Protein AF-A0A9W9Z4U1-F1 (afdb_monomer)

Radius of gyration: 20.69 Å; Cα contacts (8 Å, |Δi|>4): 68; chains: 1; bounding box: 54×33×54 Å

Organism: NCBI:txid174260

Secondary structure (DSSP, 8-state):
-HHHHHHHHHHHHHHHHHHHHHHHHHHHHT--HHHHHHHHHHHHHHHHHHHHHHHHHHHHH---HHHHHHHHHHHHHIIIIIHHHHHHHHHHHT-SS--HHHHHHHHHHHHHHHHHHHHHHHHHHHHHHHHHHHGGG-

Sequence (138 aa):
MISVIVLSTGAVVVFCGRSCLEGLHLAVFRMPPSLAELNEARRRMIQTVVWFTLALIISVYVRDIQYAIALIGGLAALFIFFYPGICLVQEMLQYSVLTTTRKLLIVLGLWYVVVGVFIFADSEVLAIMQDITGKGLY

pLDDT: mean 84.15, std 11.61, range [41.84, 96.44]

Solvent-accessible surface area (backbone atoms only — not comparable to full-atom values): 7452 Å² total; per-residue (Å²): 112,68,66,61,54,52,54,54,53,50,52,51,52,54,48,53,52,46,55,49,52,51,51,48,51,44,65,72,64,68,62,63,73,84,65,50,67,81,46,42,67,59,50,51,50,51,51,53,50,50,51,51,53,49,52,51,52,48,56,73,72,52,80,54,65,67,60,56,49,40,46,53,49,14,56,45,31,33,64,70,23,24,51,56,12,50,52,45,33,55,61,59,66,73,49,96,71,82,51,73,70,50,53,51,48,35,53,51,12,52,49,30,28,52,52,11,52,49,50,24,49,52,30,48,50,53,52,51,50,51,56,56,56,63,61,70,78,115

Structure (mmCIF, N/CA/C/O backbone):
data_AF-A0A9W9Z4U1-F1
#
_entry.id   AF-A0A9W9Z4U1-F1
#
loop_
_atom_site.group_PDB
_atom_site.id
_atom_site.type_symbol
_atom_site.label_atom_id
_atom_site.label_alt_id
_atom_site.label_comp_id
_atom_site.label_asym_id
_atom_site.label_entity_id
_atom_site.label_seq_id
_atom_site.pdbx_PDB_ins_code
_atom_site.Cartn_x
_atom_site.Cartn_y
_atom_site.Cartn_z
_atom_site.occupancy
_atom_site.B_iso_or_equiv
_atom_site.auth_seq_id
_atom_site.auth_comp_id
_atom_site.auth_asym_id
_atom_site.auth_atom_id
_atom_site.pdbx_PDB_model_num
ATOM 1 N N . MET A 1 1 ? -18.165 18.496 14.741 1.00 85.25 1 MET A N 1
ATOM 2 C CA . MET A 1 1 ? -17.119 18.861 13.756 1.00 85.25 1 MET A CA 1
ATOM 3 C C . MET A 1 1 ? -16.395 17.629 13.218 1.00 85.25 1 MET A C 1
ATOM 5 O O . MET A 1 1 ? -16.460 17.395 12.022 1.00 85.25 1 MET A O 1
ATOM 9 N N . ILE A 1 2 ? -15.794 16.796 14.078 1.00 92.44 2 ILE A N 1
ATOM 10 C CA . ILE A 1 2 ? -15.042 15.592 13.666 1.00 92.44 2 ILE A CA 1
ATOM 11 C C . ILE A 1 2 ? -15.907 14.608 12.861 1.00 92.44 2 ILE A C 1
ATOM 13 O O . ILE A 1 2 ? -15.478 14.143 11.812 1.00 92.44 2 ILE A O 1
ATOM 17 N N . SER A 1 3 ? -17.156 14.369 13.273 1.00 88.69 3 SER A N 1
ATOM 18 C CA . SER A 1 3 ? -18.063 13.454 12.563 1.00 88.69 3 SER A CA 1
ATOM 19 C C . SER A 1 3 ? -18.316 13.859 11.107 1.00 88.69 3 SER A C 1
ATOM 21 O O . SER A 1 3 ? -18.412 12.996 10.247 1.00 88.69 3 SER A O 1
ATOM 23 N N . VAL A 1 4 ? -18.372 15.162 10.805 1.00 92.88 4 VAL A N 1
ATOM 24 C CA . VAL A 1 4 ? -18.582 15.650 9.430 1.00 92.88 4 VAL A CA 1
ATOM 25 C C . VAL A 1 4 ? -17.358 15.362 8.562 1.00 92.88 4 VAL A C 1
ATOM 27 O O . VAL A 1 4 ? -17.509 14.936 7.423 1.00 92.88 4 VAL A O 1
ATOM 30 N N . ILE A 1 5 ? -16.157 15.538 9.120 1.00 93.12 5 ILE A N 1
ATOM 31 C CA . ILE A 1 5 ? -14.895 15.234 8.437 1.00 93.12 5 ILE A CA 1
ATOM 32 C C . ILE A 1 5 ? -14.780 13.731 8.180 1.00 93.12 5 ILE A C 1
ATOM 34 O O . ILE A 1 5 ? -14.433 13.327 7.080 1.00 93.12 5 ILE A O 1
ATOM 38 N N . VAL A 1 6 ? -15.101 12.896 9.170 1.00 90.69 6 VAL A N 1
ATOM 39 C CA . VAL A 1 6 ? -15.045 11.432 9.030 1.00 90.69 6 VAL A CA 1
ATOM 40 C C . VAL A 1 6 ? -16.039 10.933 7.979 1.00 90.69 6 VAL A C 1
ATOM 42 O O . VAL A 1 6 ? -15.703 10.068 7.175 1.00 90.69 6 VAL A O 1
ATOM 45 N N . LEU A 1 7 ? -17.252 11.492 7.946 1.00 90.06 7 LEU A N 1
ATOM 46 C CA . LEU A 1 7 ? -18.248 11.129 6.938 1.00 90.06 7 LEU A CA 1
ATOM 47 C C . LEU A 1 7 ? -17.812 11.545 5.529 1.00 90.06 7 LEU A C 1
ATOM 49 O O . LEU A 1 7 ? -17.959 10.762 4.590 1.00 90.06 7 LEU A O 1
ATOM 53 N N . SER A 1 8 ? -17.256 12.749 5.369 1.00 92.75 8 SER A N 1
ATOM 54 C CA . SER A 1 8 ? -16.820 13.232 4.058 1.00 92.75 8 SER A CA 1
ATOM 55 C C . SER A 1 8 ? -15.600 12.470 3.539 1.00 92.75 8 SER A C 1
ATOM 57 O O . SER A 1 8 ? -15.606 12.024 2.392 1.00 92.75 8 SER A O 1
ATOM 59 N N . THR A 1 9 ? -14.582 12.238 4.372 1.00 92.75 9 THR A N 1
ATOM 60 C CA . THR A 1 9 ? -13.399 11.457 3.979 1.00 92.75 9 THR A CA 1
ATOM 61 C C . THR A 1 9 ? -13.744 9.991 3.740 1.00 92.75 9 THR A C 1
ATOM 63 O O . THR A 1 9 ? -13.285 9.415 2.754 1.00 92.75 9 THR A O 1
ATOM 66 N N . GLY A 1 10 ? -14.617 9.400 4.562 1.00 87.56 10 GLY A N 1
ATOM 67 C CA . GLY A 1 10 ? -15.113 8.038 4.368 1.00 87.56 10 GLY A CA 1
ATOM 68 C C . GLY A 1 10 ? -15.820 7.857 3.022 1.00 87.56 10 GLY A C 1
ATOM 69 O O . GLY A 1 10 ? -15.572 6.873 2.326 1.00 87.56 10 GLY A O 1
ATOM 70 N N . ALA A 1 11 ? -16.630 8.833 2.598 1.00 88.44 11 ALA A N 1
ATOM 71 C CA . ALA A 1 11 ? -17.288 8.801 1.292 1.00 88.44 11 ALA A CA 1
ATOM 72 C C . ALA A 1 11 ? -16.283 8.821 0.126 1.00 88.44 11 ALA A C 1
ATOM 74 O O . ALA A 1 11 ? -16.443 8.067 -0.837 1.00 88.44 11 ALA A O 1
ATOM 75 N N . VAL A 1 12 ? -15.229 9.637 0.227 1.00 90.50 12 VAL A N 1
ATOM 76 C CA . VAL A 1 12 ? -14.152 9.695 -0.775 1.00 90.50 12 VAL A CA 1
ATOM 77 C C . VAL A 1 12 ? -13.397 8.367 -0.843 1.00 90.50 12 VAL A C 1
ATOM 79 O O . VAL A 1 12 ? -13.185 7.845 -1.934 1.00 90.50 12 VAL A O 1
ATOM 82 N N . VAL A 1 13 ? -13.046 7.769 0.298 1.00 89.12 13 VAL A N 1
ATOM 83 C CA . VAL A 1 13 ? -12.334 6.479 0.341 1.00 89.12 13 VAL A CA 1
ATOM 84 C C . VAL A 1 13 ? -13.173 5.358 -0.275 1.00 89.12 13 VAL A C 1
ATOM 86 O O . VAL A 1 13 ? -12.669 4.592 -1.095 1.00 89.12 13 VAL A O 1
ATOM 89 N N . VAL A 1 14 ? -14.466 5.291 0.054 1.00 87.19 14 VAL A N 1
ATOM 90 C CA . VAL A 1 14 ? -15.398 4.312 -0.534 1.00 87.19 14 VAL A CA 1
ATOM 91 C C . VAL A 1 14 ? -15.534 4.531 -2.041 1.00 87.19 14 VAL A C 1
ATOM 93 O O . VAL A 1 14 ? -15.632 3.572 -2.804 1.00 87.19 14 VAL A O 1
ATOM 96 N N . PHE A 1 15 ? -15.533 5.781 -2.505 1.00 87.38 15 PHE A N 1
ATOM 97 C CA . PHE A 1 15 ? -15.526 6.084 -3.933 1.00 87.38 15 PHE A CA 1
ATOM 98 C C . PHE A 1 15 ? -14.242 5.595 -4.615 1.00 87.38 15 PHE A C 1
ATOM 100 O O . PHE A 1 15 ? -14.333 4.855 -5.590 1.00 87.38 15 PHE A O 1
ATOM 107 N N . CYS A 1 16 ? -13.065 5.903 -4.068 1.00 89.94 16 CYS A N 1
ATOM 108 C CA . CYS A 1 16 ? -11.787 5.428 -4.606 1.00 89.94 16 CYS A CA 1
ATOM 109 C C . CYS A 1 16 ? -11.698 3.894 -4.632 1.00 89.94 16 CYS A C 1
ATOM 111 O O . CYS A 1 16 ? -11.269 3.314 -5.629 1.00 89.94 16 CYS A O 1
ATOM 113 N N . GLY A 1 17 ? -12.150 3.224 -3.566 1.00 86.19 17 GLY A N 1
ATOM 114 C CA . GLY A 1 17 ? -12.195 1.763 -3.496 1.00 86.19 17 GLY A CA 1
ATOM 115 C C . GLY A 1 17 ? -13.133 1.142 -4.536 1.00 86.19 17 GLY A C 1
ATOM 116 O O . GLY A 1 17 ? -12.810 0.104 -5.113 1.00 86.19 17 GLY A O 1
ATOM 117 N N . ARG A 1 18 ? -14.266 1.795 -4.828 1.00 84.94 18 ARG A N 1
ATOM 118 C CA . ARG A 1 18 ? -15.177 1.430 -5.931 1.00 84.94 18 ARG A CA 1
ATOM 119 C C . ARG A 1 18 ? -14.508 1.519 -7.283 1.00 84.94 18 ARG A C 1
ATOM 121 O O . ARG A 1 18 ? -14.428 0.502 -7.965 1.00 84.94 18 ARG A O 1
ATOM 128 N N . SER A 1 19 ? -13.941 2.670 -7.611 1.00 85.56 19 SER A N 1
ATOM 129 C CA . SER A 1 19 ? -13.263 2.865 -8.892 1.00 85.56 19 SER A CA 1
ATOM 130 C C . SER A 1 19 ? -12.111 1.873 -9.095 1.00 85.56 19 SER A C 1
ATOM 132 O O . SER A 1 19 ? -11.931 1.352 -10.193 1.00 85.56 19 SER A O 1
ATOM 134 N N . CYS A 1 20 ? -11.359 1.557 -8.034 1.00 85.38 20 CYS A N 1
ATOM 135 C CA . CYS A 1 20 ? -10.272 0.578 -8.090 1.00 85.38 20 CYS A CA 1
ATOM 136 C C . CYS A 1 20 ? -10.780 -0.854 -8.327 1.00 85.38 20 CYS A C 1
ATOM 138 O O . CYS A 1 20 ? -10.274 -1.544 -9.209 1.00 85.38 20 CYS A O 1
ATOM 140 N N . LEU A 1 21 ? -11.801 -1.302 -7.584 1.00 83.69 21 LEU A N 1
ATOM 141 C CA . LEU A 1 21 ? -12.367 -2.647 -7.745 1.00 83.69 21 LEU A CA 1
ATOM 142 C C . LEU A 1 21 ? -13.044 -2.836 -9.102 1.00 83.69 21 LEU A C 1
ATOM 144 O O . LEU A 1 21 ? -12.936 -3.906 -9.699 1.00 83.69 21 LEU A O 1
ATOM 148 N N . GLU A 1 22 ? -13.701 -1.801 -9.610 1.00 81.81 22 GLU A N 1
ATOM 149 C CA . GLU A 1 22 ? -14.298 -1.812 -10.940 1.00 81.81 22 GLU A CA 1
ATOM 150 C C . GLU A 1 22 ? -13.227 -1.864 -12.035 1.00 81.81 22 GLU A C 1
ATOM 152 O O . GLU A 1 22 ? -13.293 -2.727 -12.913 1.00 81.81 22 GLU A O 1
ATOM 157 N N . GLY A 1 23 ? -12.179 -1.040 -11.925 1.00 81.88 23 GLY A N 1
ATOM 158 C CA . GLY A 1 23 ? -11.019 -1.092 -12.816 1.00 81.88 23 GLY A CA 1
ATOM 159 C C . GLY A 1 23 ? -10.330 -2.459 -12.805 1.00 81.88 23 GLY A C 1
ATOM 160 O O . GLY A 1 23 ? -10.038 -3.013 -13.866 1.00 81.88 23 GLY A O 1
ATOM 161 N N . LEU A 1 24 ? -10.144 -3.054 -11.623 1.00 82.38 24 LEU A N 1
ATOM 162 C CA . LEU A 1 24 ? -9.568 -4.389 -11.479 1.00 82.38 24 LEU A CA 1
ATOM 163 C C . LEU A 1 24 ? -10.480 -5.466 -12.075 1.00 82.38 24 LEU A C 1
ATOM 165 O O . LEU A 1 24 ? -10.004 -6.337 -12.795 1.00 82.38 24 LEU A O 1
ATOM 169 N N . HIS A 1 25 ? -11.790 -5.407 -11.829 1.00 79.38 25 HIS A N 1
ATOM 170 C CA . HIS A 1 25 ? -12.741 -6.361 -12.395 1.00 79.38 25 HIS A CA 1
ATOM 171 C C . HIS A 1 25 ? -12.753 -6.288 -13.929 1.00 79.38 25 HIS A C 1
ATOM 173 O O . HIS A 1 25 ? -12.791 -7.322 -14.596 1.00 79.38 25 HIS A O 1
ATOM 179 N N . LEU A 1 26 ? -12.725 -5.091 -14.513 1.00 78.19 26 LEU A N 1
ATOM 180 C CA . LEU A 1 26 ? -12.652 -4.918 -15.965 1.00 78.19 26 LEU A CA 1
ATOM 181 C C . LEU A 1 26 ? -11.327 -5.452 -16.528 1.00 78.19 26 LEU A C 1
ATOM 183 O O . LEU A 1 26 ? -11.341 -6.181 -17.521 1.00 78.19 26 LEU A O 1
ATOM 187 N N . ALA A 1 27 ? -10.205 -5.164 -15.862 1.00 81.19 27 ALA A N 1
ATOM 188 C CA . ALA A 1 27 ? -8.885 -5.655 -16.253 1.00 81.19 27 ALA A CA 1
ATOM 189 C C . ALA A 1 27 ? -8.780 -7.190 -16.184 1.00 81.19 27 ALA A C 1
ATOM 191 O O . ALA A 1 27 ? -8.241 -7.810 -17.101 1.00 81.19 27 ALA A O 1
ATOM 192 N N . VAL A 1 28 ? -9.326 -7.807 -15.130 1.00 79.56 28 VAL A N 1
ATOM 193 C CA . VAL A 1 28 ? -9.289 -9.262 -14.908 1.00 79.56 28 VAL A CA 1
ATOM 194 C C . VAL A 1 28 ? -10.210 -10.004 -15.873 1.00 79.56 28 VAL A C 1
ATOM 196 O O . VAL A 1 28 ? -9.794 -10.986 -16.482 1.00 79.56 28 VAL A O 1
ATOM 199 N N . PHE A 1 29 ? -11.453 -9.546 -16.046 1.00 76.50 29 PHE A N 1
ATOM 200 C CA . PHE A 1 29 ? -12.439 -10.265 -16.859 1.00 76.50 29 PHE A CA 1
ATOM 201 C C . PHE A 1 29 ? -12.379 -9.933 -18.354 1.00 76.50 29 PHE A C 1
ATOM 203 O O . PHE A 1 29 ? -13.103 -10.564 -19.123 1.00 76.50 29 PHE A O 1
ATOM 210 N N . ARG A 1 30 ? -11.551 -8.959 -18.775 1.00 70.19 30 ARG A N 1
ATOM 211 C CA . ARG A 1 30 ? -11.444 -8.477 -20.170 1.00 70.19 30 ARG A CA 1
ATOM 212 C C . ARG A 1 30 ? -12.815 -8.319 -20.846 1.00 70.19 30 ARG A C 1
ATOM 214 O O . ARG A 1 30 ? -12.995 -8.672 -22.010 1.00 70.19 30 ARG A O 1
ATOM 221 N N . MET A 1 31 ? -13.809 -7.860 -20.084 1.00 60.00 31 MET A N 1
ATOM 222 C CA . MET A 1 31 ? -15.200 -7.853 -20.530 1.00 60.00 31 MET A CA 1
ATOM 223 C C . MET A 1 31 ? -15.451 -6.715 -21.530 1.00 60.00 31 MET A C 1
ATOM 225 O O . MET A 1 31 ? -14.990 -5.597 -21.297 1.00 60.00 31 MET A O 1
ATOM 229 N N . PRO A 1 32 ? -16.210 -6.962 -22.614 1.00 58.16 32 PRO A N 1
ATOM 230 C CA . PRO A 1 32 ? -16.646 -5.911 -23.521 1.00 58.16 32 PRO A CA 1
ATOM 231 C C . PRO A 1 32 ? -17.637 -4.955 -22.826 1.00 58.16 32 PRO A C 1
ATOM 233 O O . PRO A 1 32 ? -18.445 -5.393 -21.999 1.00 58.16 32 PRO A O 1
ATOM 236 N N . PRO A 1 33 ? -17.620 -3.657 -23.182 1.00 59.94 33 PRO A N 1
ATOM 237 C CA . PRO A 1 33 ? -18.346 -2.598 -22.471 1.00 59.94 33 PRO A CA 1
ATOM 238 C C . PRO A 1 33 ? -19.878 -2.750 -22.484 1.00 59.94 33 PRO A C 1
ATOM 240 O O . PRO A 1 33 ? -20.551 -2.209 -21.616 1.00 59.94 33 PRO A O 1
ATOM 243 N N . SER A 1 34 ? -20.450 -3.535 -23.403 1.00 56.94 34 SER A N 1
ATOM 244 C CA . SER A 1 34 ? -21.906 -3.700 -23.536 1.00 56.94 34 SER A CA 1
ATOM 245 C C . SER A 1 34 ? -22.573 -4.537 -22.435 1.00 56.94 34 SER A C 1
ATOM 247 O O . SER A 1 34 ? -23.767 -4.370 -22.199 1.00 56.94 34 SER A O 1
ATOM 249 N N . LEU A 1 35 ? -21.839 -5.424 -21.746 1.00 55.12 35 LEU A N 1
ATOM 250 C CA . LEU A 1 35 ? -22.374 -6.223 -20.627 1.00 55.12 35 LEU A CA 1
ATOM 251 C C . LEU A 1 35 ? -22.113 -5.579 -19.253 1.00 55.12 35 LEU A C 1
ATOM 253 O O . LEU A 1 35 ? -22.740 -5.965 -18.264 1.00 55.12 35 LEU A O 1
ATOM 257 N N . ALA A 1 36 ? -21.177 -4.628 -19.181 1.00 55.41 36 ALA A N 1
ATOM 258 C CA . ALA A 1 36 ? -20.773 -3.968 -17.941 1.00 55.41 36 ALA A CA 1
ATOM 259 C C . ALA A 1 36 ? -21.867 -3.022 -17.414 1.00 55.41 36 ALA A C 1
ATOM 261 O O . ALA A 1 36 ? -22.179 -3.052 -16.223 1.00 55.41 36 ALA A O 1
ATOM 262 N N . GLU A 1 37 ? -22.520 -2.289 -18.317 1.00 56.66 37 GLU A N 1
ATOM 263 C CA . GLU A 1 37 ? -23.561 -1.295 -18.013 1.00 56.66 37 GLU A CA 1
ATOM 264 C C . GLU A 1 37 ? -24.797 -1.906 -17.319 1.00 56.66 37 GLU A C 1
ATOM 266 O O . GLU A 1 37 ? -25.367 -1.328 -16.397 1.00 56.66 37 GLU A O 1
ATOM 271 N N . LEU A 1 38 ? -25.196 -3.127 -17.696 1.00 56.31 38 LEU A N 1
ATOM 272 C CA . LEU A 1 38 ? -26.415 -3.776 -17.181 1.00 56.31 38 LEU A CA 1
ATOM 273 C C . LEU A 1 38 ? -26.294 -4.248 -15.722 1.00 56.31 38 LEU A C 1
ATOM 275 O O . LEU A 1 38 ? -27.293 -4.358 -15.013 1.00 56.31 38 LEU A O 1
ATOM 279 N N . ASN A 1 39 ? -25.073 -4.522 -15.259 1.00 60.78 39 ASN A N 1
ATOM 280 C CA . ASN A 1 39 ? -24.801 -5.020 -13.909 1.00 60.78 39 ASN A CA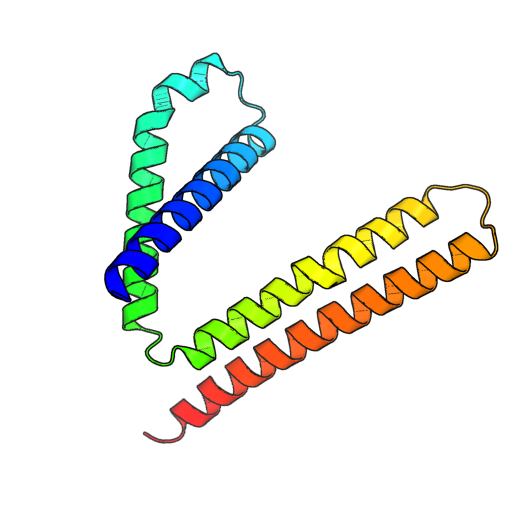 1
ATOM 281 C C . ASN A 1 39 ? -24.171 -3.963 -12.991 1.00 60.78 39 ASN A C 1
ATOM 283 O O . ASN A 1 39 ? -23.863 -4.268 -11.835 1.00 60.78 39 ASN A O 1
ATOM 287 N N . GLU A 1 40 ? -23.996 -2.735 -13.471 1.00 66.44 40 GLU A N 1
ATOM 288 C CA . GLU A 1 40 ? -23.268 -1.677 -12.774 1.00 66.44 40 GLU A CA 1
ATOM 289 C C . GLU A 1 40 ? -23.959 -1.283 -11.456 1.00 66.44 40 GLU A C 1
ATOM 291 O O . GLU A 1 40 ? -23.348 -1.298 -10.387 1.00 66.44 40 GLU A O 1
ATOM 296 N N . ALA A 1 41 ? -25.277 -1.053 -11.484 1.00 67.19 41 ALA A N 1
ATOM 297 C CA . ALA A 1 41 ? -26.055 -0.704 -10.291 1.00 67.19 41 ALA A CA 1
ATOM 298 C C . ALA A 1 41 ? -26.053 -1.823 -9.232 1.00 67.19 41 ALA A C 1
ATOM 300 O O . ALA A 1 41 ? -25.913 -1.560 -8.034 1.00 67.19 41 ALA A O 1
ATOM 301 N N . ARG A 1 42 ? -26.148 -3.087 -9.667 1.00 70.50 42 ARG A N 1
ATOM 302 C CA . ARG A 1 42 ? -26.114 -4.253 -8.773 1.00 70.50 42 ARG A CA 1
ATOM 303 C C . ARG A 1 42 ? -24.732 -4.431 -8.144 1.00 70.50 42 ARG A C 1
ATOM 305 O O . ARG A 1 42 ? -24.643 -4.707 -6.951 1.00 70.50 42 ARG A O 1
ATOM 312 N N . ARG A 1 43 ? -23.658 -4.225 -8.911 1.00 68.81 43 ARG A N 1
ATOM 313 C CA . ARG A 1 43 ? -22.273 -4.261 -8.412 1.00 68.81 43 ARG A CA 1
ATOM 314 C C . ARG A 1 43 ? -22.005 -3.144 -7.415 1.00 68.81 43 ARG A C 1
ATOM 316 O O . ARG A 1 43 ? -21.457 -3.416 -6.352 1.00 68.81 43 ARG A O 1
ATOM 323 N N . ARG A 1 44 ? -22.476 -1.928 -7.700 1.00 74.62 44 ARG A N 1
ATOM 324 C CA . ARG A 1 44 ? -22.392 -0.784 -6.782 1.00 74.62 44 ARG A CA 1
ATOM 325 C C . ARG A 1 44 ? -23.104 -1.071 -5.460 1.00 74.62 44 ARG A C 1
ATOM 327 O O . ARG A 1 44 ? -22.533 -0.815 -4.403 1.00 74.62 44 ARG A O 1
ATOM 334 N N . MET A 1 45 ? -24.305 -1.652 -5.508 1.00 78.00 45 MET A N 1
ATOM 335 C CA . MET A 1 45 ? -25.054 -2.019 -4.303 1.00 78.00 45 MET A CA 1
ATOM 336 C C . MET A 1 45 ? -24.342 -3.114 -3.501 1.00 78.00 45 MET A C 1
ATOM 338 O O . MET A 1 45 ? -24.143 -2.943 -2.301 1.00 78.00 45 MET A O 1
ATOM 342 N N . ILE A 1 46 ? -23.894 -4.193 -4.152 1.00 81.81 46 ILE A N 1
ATOM 343 C CA . ILE A 1 46 ? -23.135 -5.266 -3.490 1.00 81.81 46 ILE A CA 1
ATOM 344 C C . ILE A 1 46 ? -21.875 -4.695 -2.843 1.00 81.81 46 ILE A C 1
ATOM 346 O O . ILE A 1 46 ? -21.601 -4.987 -1.685 1.00 81.81 46 ILE A O 1
ATOM 350 N N . GLN A 1 47 ? -21.133 -3.845 -3.549 1.00 81.69 47 GLN A N 1
ATOM 351 C CA . GLN A 1 47 ? -19.887 -3.305 -3.034 1.00 81.69 47 GLN A CA 1
ATOM 352 C C . GLN A 1 47 ? -20.099 -2.389 -1.827 1.00 81.69 47 GLN A C 1
ATOM 354 O O . GLN A 1 47 ? -19.358 -2.499 -0.856 1.00 81.69 47 GLN A O 1
ATOM 359 N N . THR A 1 48 ? -21.111 -1.518 -1.843 1.00 84.25 48 THR A N 1
ATOM 360 C CA . THR A 1 48 ? -21.426 -0.676 -0.680 1.00 84.25 48 THR A CA 1
ATOM 361 C C . THR A 1 48 ? -21.920 -1.505 0.505 1.00 84.25 48 THR A C 1
ATOM 363 O O . THR A 1 48 ? -21.495 -1.243 1.628 1.00 84.25 48 THR A O 1
ATOM 366 N N . VAL A 1 49 ? -22.757 -2.523 0.274 1.00 86.06 49 VAL A N 1
ATOM 367 C CA . VAL A 1 49 ? -23.220 -3.430 1.338 1.00 86.06 49 VAL A CA 1
ATOM 368 C C . VAL A 1 49 ? -22.040 -4.183 1.944 1.00 86.06 49 VAL A C 1
ATOM 370 O O . VAL A 1 49 ? -21.858 -4.140 3.154 1.00 86.06 49 VAL A O 1
ATOM 373 N N . VAL A 1 50 ? -21.190 -4.792 1.114 1.00 88.12 50 VAL A N 1
ATOM 374 C CA . VAL A 1 50 ? -19.986 -5.502 1.567 1.00 88.12 50 VAL A CA 1
ATOM 375 C C . VAL A 1 50 ? -19.066 -4.565 2.346 1.00 88.12 50 VAL A C 1
ATOM 377 O O . VAL A 1 50 ? -18.628 -4.922 3.433 1.00 88.12 50 VAL A O 1
ATOM 380 N N . TRP A 1 51 ? -18.816 -3.353 1.845 1.00 87.06 51 TRP A N 1
ATOM 381 C CA . TRP A 1 51 ? -17.971 -2.375 2.531 1.00 87.06 51 TRP A CA 1
ATOM 382 C C . TRP A 1 51 ? -18.524 -2.007 3.909 1.00 87.06 51 TRP A C 1
ATOM 384 O O . TRP A 1 51 ? -17.784 -1.983 4.890 1.00 87.06 51 TRP A O 1
ATOM 394 N N . PHE A 1 52 ? -19.830 -1.746 3.996 1.00 88.38 52 PHE A N 1
ATOM 395 C CA . PHE A 1 52 ? -20.485 -1.391 5.250 1.00 88.38 52 PHE A CA 1
ATOM 396 C C . PHE A 1 52 ? -20.479 -2.558 6.243 1.00 88.38 52 PHE A C 1
ATOM 398 O O . PHE A 1 52 ? -20.132 -2.375 7.408 1.00 88.38 52 PHE A O 1
ATOM 405 N N . THR A 1 53 ? -20.795 -3.770 5.782 1.00 90.69 53 THR A N 1
ATOM 406 C CA . THR A 1 53 ? -20.762 -4.980 6.609 1.00 90.69 53 THR A CA 1
ATOM 407 C C . THR A 1 53 ? -19.351 -5.271 7.117 1.00 90.69 53 THR A C 1
ATOM 409 O O . THR A 1 53 ? -19.185 -5.527 8.305 1.00 90.69 53 THR A O 1
ATOM 412 N N . LEU A 1 54 ? -18.325 -5.176 6.265 1.00 88.81 54 LEU A N 1
ATOM 413 C CA . LEU A 1 54 ? -16.930 -5.365 6.672 1.00 88.81 54 LEU A CA 1
ATOM 414 C C . LEU A 1 54 ? -16.482 -4.307 7.683 1.00 88.81 54 LEU A C 1
ATOM 416 O O . LEU A 1 54 ? -15.862 -4.656 8.683 1.00 88.81 54 LEU A O 1
ATOM 420 N N . ALA A 1 55 ? -16.829 -3.036 7.469 1.00 88.12 55 ALA A N 1
ATOM 421 C CA . ALA A 1 55 ? -16.500 -1.967 8.408 1.00 88.12 55 ALA A CA 1
ATOM 422 C C . ALA A 1 55 ? -17.148 -2.189 9.784 1.00 88.12 55 ALA A C 1
ATOM 424 O O . ALA A 1 55 ? -16.487 -2.016 10.806 1.00 88.12 55 ALA A O 1
ATOM 425 N N . LEU A 1 56 ? -18.413 -2.626 9.820 1.00 88.75 56 LEU A N 1
ATOM 426 C CA . LEU A 1 56 ? -19.094 -2.985 11.066 1.00 88.75 56 LEU A CA 1
ATOM 427 C C . LEU A 1 56 ? -18.426 -4.170 11.762 1.00 88.75 56 LEU A C 1
ATOM 429 O O . LEU A 1 56 ? -18.170 -4.101 12.959 1.00 88.75 56 LEU A O 1
ATOM 433 N N . ILE A 1 57 ? -18.112 -5.233 11.018 1.00 90.44 57 ILE A N 1
ATOM 434 C CA . ILE A 1 57 ? -17.413 -6.409 11.546 1.00 90.44 57 ILE A CA 1
ATOM 435 C C . ILE A 1 57 ? -16.087 -5.980 12.181 1.00 90.44 57 ILE A C 1
ATOM 437 O O . ILE A 1 57 ? -15.861 -6.243 13.361 1.00 90.44 57 ILE A O 1
ATOM 441 N N . ILE A 1 58 ? -15.244 -5.255 11.442 1.00 85.44 58 ILE A N 1
ATOM 442 C CA . ILE A 1 58 ? -13.947 -4.779 11.938 1.00 85.44 58 ILE A CA 1
ATOM 443 C C . ILE A 1 58 ? -14.133 -3.903 13.179 1.00 85.44 58 ILE A C 1
ATOM 445 O O . ILE A 1 58 ? -13.405 -4.081 14.146 1.00 85.44 58 ILE A O 1
ATOM 449 N N . SER A 1 59 ? -15.138 -3.024 13.203 1.00 86.50 59 SER A N 1
ATOM 450 C CA . SER A 1 59 ? -15.421 -2.173 14.365 1.00 86.50 59 SER A CA 1
ATOM 451 C C . SER A 1 59 ? -15.828 -2.952 15.619 1.00 86.50 59 SER A C 1
ATOM 453 O O . SER A 1 59 ? -15.618 -2.459 16.725 1.00 86.50 59 SER A O 1
ATOM 455 N N . VAL A 1 60 ? -16.450 -4.124 15.477 1.00 87.19 60 VAL A N 1
ATOM 456 C CA . VAL A 1 60 ? -16.836 -4.967 16.619 1.00 87.19 60 VAL A CA 1
ATOM 457 C C . VAL A 1 60 ? -15.629 -5.727 17.174 1.00 87.19 60 VAL A C 1
ATOM 459 O O . VAL A 1 60 ? -15.511 -5.878 18.393 1.00 87.19 60 VAL A O 1
ATOM 462 N N . TYR A 1 61 ? -14.733 -6.188 16.297 1.00 81.62 61 TYR A N 1
ATOM 463 C CA . TYR A 1 61 ? -13.560 -6.980 16.677 1.00 81.62 61 TYR A CA 1
ATOM 464 C C . TYR A 1 61 ? -12.364 -6.127 17.116 1.00 81.62 61 TYR A C 1
ATOM 466 O O . TYR A 1 61 ? -11.702 -6.457 18.096 1.00 81.62 61 TYR A O 1
ATOM 474 N N . VAL A 1 62 ? -12.091 -5.025 16.421 1.00 79.25 62 VAL A N 1
ATOM 475 C CA . VAL A 1 62 ? -10.932 -4.160 16.656 1.00 79.25 62 VAL A CA 1
ATOM 476 C C . VAL A 1 62 ? -11.379 -2.944 17.459 1.00 79.25 62 VAL A C 1
ATOM 478 O O . VAL A 1 62 ? -11.904 -1.977 16.910 1.00 79.25 62 VAL A O 1
ATOM 481 N N . ARG A 1 63 ? -11.192 -3.003 18.7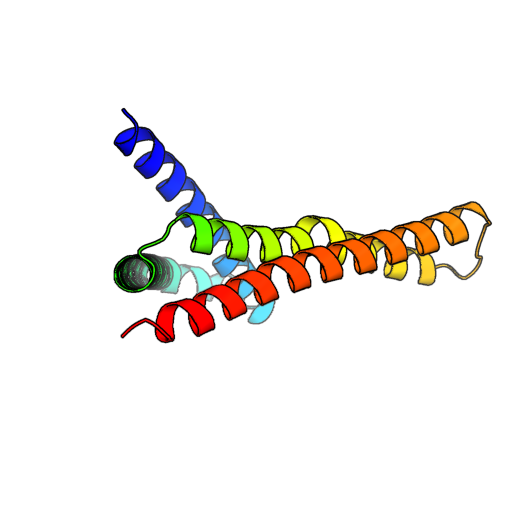81 1.00 76.62 63 ARG A N 1
ATOM 482 C CA . ARG A 1 63 ? -11.493 -1.877 19.684 1.00 76.62 63 ARG A CA 1
ATOM 483 C C . ARG A 1 63 ? -10.341 -0.881 19.801 1.00 76.62 63 ARG A C 1
ATOM 485 O O . ARG A 1 63 ? -10.591 0.289 20.077 1.00 76.62 63 ARG A O 1
ATOM 492 N N . ASP A 1 64 ? -9.113 -1.326 19.546 1.00 83.56 64 ASP A N 1
ATOM 493 C CA . ASP A 1 64 ? -7.922 -0.480 19.592 1.00 83.56 64 ASP A CA 1
ATOM 494 C C . ASP A 1 64 ? -7.604 0.113 18.219 1.00 83.56 64 ASP A C 1
ATOM 496 O O . ASP A 1 64 ? -7.159 -0.567 17.292 1.00 83.56 64 ASP A O 1
ATOM 500 N N . ILE A 1 65 ? -7.806 1.426 18.093 1.00 85.50 65 ILE A N 1
ATOM 501 C CA . ILE A 1 65 ? -7.569 2.146 16.837 1.00 85.50 65 ILE A CA 1
ATOM 502 C C . ILE A 1 65 ? -6.072 2.183 16.486 1.00 85.50 65 ILE A C 1
ATOM 504 O O . ILE A 1 65 ? -5.718 2.194 15.310 1.00 85.50 65 ILE A O 1
ATOM 508 N N . GLN A 1 66 ? -5.186 2.167 17.490 1.00 84.12 66 GLN A N 1
ATOM 509 C CA . GLN A 1 66 ? -3.734 2.173 17.289 1.00 84.12 66 GLN A CA 1
ATOM 510 C C . GLN A 1 66 ? -3.255 0.897 16.594 1.00 84.12 66 GLN A C 1
ATOM 512 O O . GLN A 1 66 ? -2.414 0.976 15.702 1.00 84.12 66 GLN A O 1
ATOM 517 N N . TYR A 1 67 ? -3.836 -0.252 16.948 1.00 83.50 67 TYR A N 1
ATOM 518 C CA . TYR A 1 67 ? -3.548 -1.529 16.301 1.00 83.50 67 TYR A CA 1
ATOM 519 C C . TYR A 1 67 ? -3.922 -1.496 14.813 1.00 83.50 67 TYR A C 1
ATOM 521 O O . TYR A 1 67 ? -3.107 -1.826 13.953 1.00 83.50 67 TYR A O 1
ATOM 529 N N . ALA A 1 68 ? -5.128 -1.009 14.496 1.00 85.62 68 ALA A N 1
ATOM 530 C CA . ALA A 1 68 ? -5.578 -0.871 13.112 1.00 85.62 68 ALA A CA 1
ATOM 531 C C . ALA A 1 68 ? -4.662 0.053 12.291 1.00 85.62 68 ALA A C 1
ATOM 533 O O . ALA A 1 68 ? -4.343 -0.249 11.142 1.00 85.62 68 ALA A O 1
ATOM 534 N N . ILE A 1 69 ? -4.219 1.169 12.879 1.00 88.62 69 ILE A N 1
ATOM 535 C CA . ILE A 1 69 ? -3.323 2.124 12.215 1.00 88.62 69 ILE A CA 1
ATOM 536 C C . ILE A 1 69 ? -1.948 1.500 11.955 1.00 88.62 69 ILE A C 1
ATOM 538 O O . ILE A 1 69 ? -1.413 1.684 10.863 1.00 88.62 69 ILE A O 1
ATOM 542 N N . ALA A 1 70 ? -1.387 0.756 12.912 1.00 87.31 70 ALA A N 1
ATOM 543 C CA . ALA A 1 70 ? -0.090 0.100 12.748 1.00 87.31 70 ALA A CA 1
ATOM 544 C C . ALA A 1 70 ? -0.118 -0.943 11.619 1.00 87.31 70 ALA A C 1
ATOM 546 O O . ALA A 1 70 ? 0.757 -0.938 10.756 1.00 87.31 70 ALA A O 1
ATOM 547 N N . LEU A 1 71 ? -1.169 -1.765 11.567 1.00 87.06 71 LEU A N 1
ATOM 548 C CA . LEU A 1 71 ? -1.337 -2.803 10.547 1.00 87.06 71 LEU A CA 1
ATOM 549 C C . LEU A 1 71 ? -1.496 -2.190 9.144 1.00 87.06 71 LEU A C 1
ATOM 551 O O . LEU A 1 71 ? -0.779 -2.540 8.204 1.00 87.06 71 LEU A O 1
ATOM 555 N N . ILE A 1 72 ? -2.373 -1.190 9.000 1.00 90.75 72 ILE A N 1
ATOM 556 C CA . ILE A 1 72 ? -2.557 -0.481 7.723 1.00 90.75 72 ILE A CA 1
ATOM 557 C C . ILE A 1 72 ? -1.279 0.272 7.322 1.00 90.75 72 ILE A C 1
ATOM 559 O O . ILE A 1 72 ? -0.933 0.304 6.142 1.00 90.75 72 ILE A O 1
ATOM 563 N N . GLY A 1 73 ? -0.561 0.858 8.283 1.00 90.31 73 GLY A N 1
ATOM 564 C CA . GLY A 1 73 ? 0.718 1.531 8.058 1.00 90.31 73 GLY A CA 1
ATOM 565 C C . GLY A 1 73 ? 1.808 0.584 7.551 1.00 90.31 73 GLY A C 1
ATOM 566 O O . GLY A 1 73 ? 2.511 0.922 6.597 1.00 90.31 73 GLY A O 1
ATOM 567 N N . GLY A 1 74 ? 1.898 -0.623 8.116 1.00 91.12 74 GLY A N 1
ATOM 568 C CA . GLY A 1 74 ? 2.793 -1.681 7.644 1.00 91.12 74 GLY A CA 1
ATOM 569 C C . GLY A 1 74 ? 2.492 -2.081 6.201 1.00 91.12 74 GLY A C 1
ATOM 570 O O . GLY A 1 74 ? 3.390 -2.101 5.358 1.00 91.12 74 GLY A O 1
ATOM 571 N N . LEU A 1 75 ? 1.217 -2.318 5.873 1.00 92.75 75 LEU A N 1
ATOM 572 C CA . LEU A 1 75 ? 0.792 -2.598 4.496 1.00 92.75 75 LEU A CA 1
ATOM 573 C C . LEU A 1 75 ? 1.104 -1.428 3.550 1.00 92.75 75 LEU A C 1
ATOM 575 O O . LEU A 1 75 ? 1.576 -1.643 2.433 1.00 92.75 75 LEU A O 1
ATOM 579 N N . ALA A 1 76 ? 0.898 -0.185 3.991 1.00 93.88 76 ALA A N 1
ATOM 580 C CA . ALA A 1 76 ? 1.231 1.010 3.217 1.00 93.88 76 ALA A CA 1
ATOM 581 C C . ALA A 1 76 ? 2.737 1.118 2.919 1.00 93.88 76 ALA A C 1
ATOM 583 O O . ALA A 1 76 ? 3.107 1.569 1.833 1.00 93.88 76 ALA A 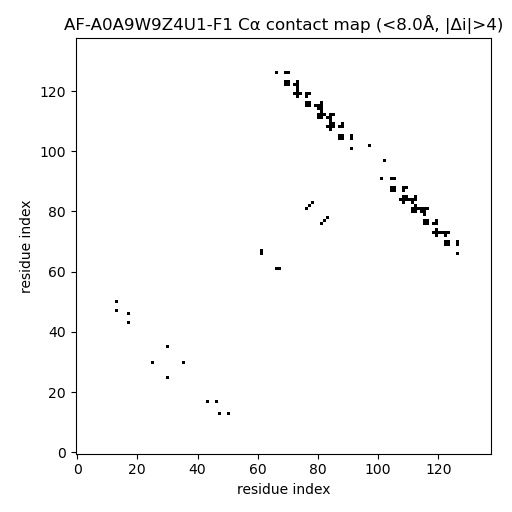O 1
ATOM 584 N N . ALA A 1 77 ? 3.609 0.653 3.819 1.00 93.44 77 ALA A N 1
ATOM 585 C CA . ALA A 1 77 ? 5.052 0.625 3.585 1.00 93.44 77 ALA A CA 1
ATOM 586 C C . ALA A 1 77 ? 5.434 -0.255 2.381 1.00 93.44 77 ALA A C 1
ATOM 588 O O . ALA A 1 77 ? 6.344 0.098 1.627 1.00 93.44 77 ALA A O 1
ATOM 589 N N . LEU A 1 78 ? 4.695 -1.342 2.124 1.00 93.88 78 LEU A N 1
ATOM 590 C CA . LEU A 1 78 ? 4.878 -2.135 0.905 1.00 93.88 78 LEU A CA 1
ATOM 591 C C . LEU A 1 78 ? 4.515 -1.321 -0.348 1.00 93.88 78 LEU A C 1
ATOM 593 O O . LEU A 1 78 ? 5.258 -1.313 -1.329 1.00 93.88 78 LEU A O 1
ATOM 597 N N . PHE A 1 79 ? 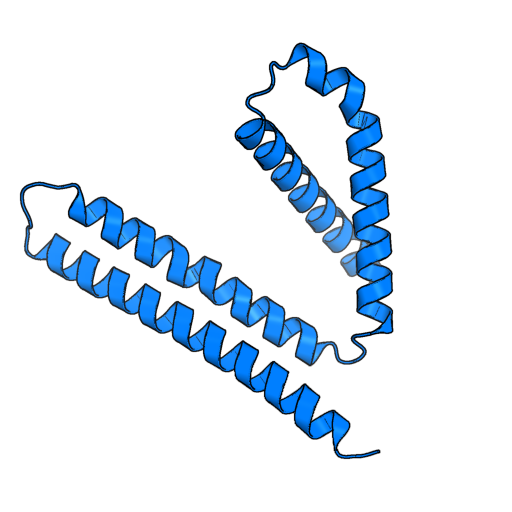3.408 -0.580 -0.320 1.00 92.56 79 PHE A N 1
ATOM 598 C CA . PHE A 1 79 ? 3.002 0.279 -1.441 1.00 92.56 79 PHE A CA 1
ATOM 599 C C . PHE A 1 79 ? 3.981 1.424 -1.714 1.00 92.56 79 PHE A C 1
ATOM 601 O O . PHE A 1 79 ? 4.226 1.746 -2.874 1.00 92.56 79 PHE A O 1
ATOM 608 N N . ILE A 1 80 ? 4.570 2.005 -0.669 1.00 94.88 80 ILE A N 1
ATOM 609 C CA . ILE A 1 80 ? 5.461 3.166 -0.789 1.00 94.88 80 ILE A CA 1
ATOM 610 C C . ILE A 1 80 ? 6.899 2.767 -1.140 1.00 94.88 80 ILE A C 1
ATOM 612 O O . ILE A 1 80 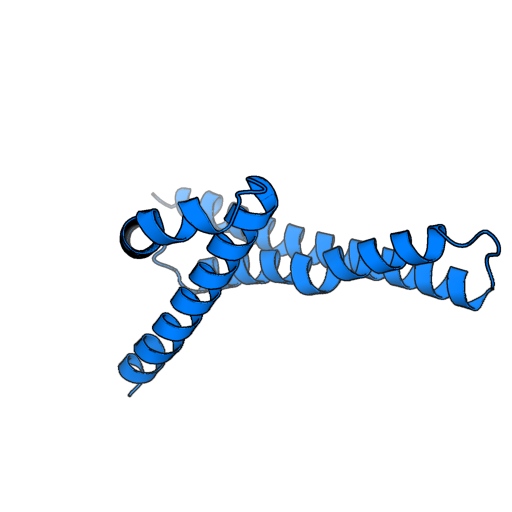? 7.561 3.502 -1.868 1.00 94.88 80 ILE A O 1
ATOM 616 N N . PHE A 1 81 ? 7.398 1.630 -0.646 1.00 94.38 81 PHE A N 1
ATOM 617 C CA . PHE A 1 81 ? 8.804 1.244 -0.815 1.00 94.38 81 PHE A CA 1
ATOM 618 C C . PHE A 1 81 ? 8.997 -0.026 -1.646 1.00 94.38 81 PHE A C 1
ATOM 620 O O . PHE A 1 81 ? 9.814 -0.039 -2.566 1.00 94.38 81 PHE A O 1
ATOM 627 N N . PHE A 1 82 ? 8.234 -1.085 -1.369 1.00 95.00 82 PHE A N 1
ATOM 628 C CA . PHE A 1 82 ? 8.429 -2.386 -2.013 1.00 95.00 82 PHE A CA 1
ATOM 629 C C . PHE A 1 82 ? 8.051 -2.367 -3.498 1.00 95.00 82 PHE A C 1
ATOM 631 O O . PHE A 1 82 ? 8.877 -2.710 -4.343 1.00 95.00 82 PHE A O 1
ATOM 638 N N . TYR A 1 83 ? 6.838 -1.922 -3.836 1.00 93.69 83 TYR A N 1
ATOM 639 C CA . TYR A 1 83 ? 6.385 -1.870 -5.230 1.00 93.69 83 TYR A CA 1
ATOM 640 C C . TYR A 1 83 ? 7.261 -0.983 -6.130 1.00 93.69 83 TYR A C 1
ATOM 642 O O . TYR A 1 83 ? 7.734 -1.486 -7.151 1.00 93.69 83 TYR A O 1
ATOM 650 N N . PRO A 1 84 ? 7.549 0.291 -5.791 1.00 93.88 84 PRO A N 1
ATOM 651 C CA . PRO A 1 84 ? 8.427 1.106 -6.628 1.00 93.88 84 PRO A CA 1
ATOM 652 C C . PRO A 1 84 ? 9.861 0.569 -6.664 1.00 93.88 84 PRO A C 1
ATOM 654 O O . PRO A 1 84 ? 10.504 0.651 -7.710 1.00 93.88 84 PRO A O 1
ATOM 657 N N . GLY A 1 85 ? 10.349 -0.029 -5.570 1.00 93.75 85 GLY A N 1
ATOM 658 C CA . GLY A 1 85 ? 11.661 -0.672 -5.523 1.00 93.75 85 GLY A CA 1
ATOM 659 C C . GLY A 1 85 ? 11.781 -1.834 -6.512 1.00 93.75 85 GLY A C 1
ATOM 660 O O . GLY A 1 85 ? 12.731 -1.875 -7.294 1.00 93.75 85 GLY A O 1
ATOM 661 N N . ILE A 1 86 ? 10.796 -2.739 -6.546 1.00 94.81 86 ILE A N 1
ATOM 662 C CA . ILE A 1 86 ? 10.774 -3.859 -7.502 1.00 94.81 86 ILE A CA 1
ATOM 663 C C . ILE A 1 86 ? 10.640 -3.357 -8.935 1.00 94.81 86 ILE A C 1
ATOM 665 O O . ILE A 1 86 ? 11.399 -3.806 -9.794 1.00 94.81 86 ILE A O 1
ATOM 669 N N . CYS A 1 87 ? 9.724 -2.424 -9.200 1.00 93.81 87 CYS A N 1
ATOM 670 C CA . CYS A 1 87 ? 9.546 -1.868 -10.541 1.00 93.81 87 CYS A CA 1
ATOM 671 C C . CYS A 1 87 ? 10.840 -1.222 -11.054 1.00 93.81 87 CYS A C 1
ATOM 673 O O . CYS A 1 87 ? 11.220 -1.444 -12.200 1.00 93.81 87 CYS A O 1
ATOM 675 N N . LEU A 1 88 ? 11.558 -0.484 -10.200 1.00 92.50 88 LEU A N 1
ATOM 676 C CA . LEU A 1 88 ? 12.836 0.133 -10.557 1.00 92.50 88 LEU A CA 1
ATOM 677 C C . LEU A 1 88 ? 13.901 -0.917 -10.897 1.00 92.50 88 LEU A C 1
ATOM 679 O O . LEU A 1 88 ? 14.629 -0.760 -11.875 1.00 92.50 88 LEU A O 1
ATOM 683 N N . VAL A 1 89 ? 13.994 -1.997 -10.118 1.00 92.81 89 VAL A N 1
ATOM 684 C CA . VAL A 1 89 ? 14.940 -3.088 -10.393 1.00 92.81 89 VAL A CA 1
ATOM 685 C C . VAL A 1 89 ? 14.587 -3.796 -11.701 1.00 92.81 89 VAL A C 1
ATOM 687 O O . VAL A 1 89 ? 15.474 -4.022 -12.523 1.00 92.81 89 VAL A O 1
ATOM 690 N N . GLN A 1 90 ? 13.310 -4.116 -11.920 1.00 91.25 90 GLN A N 1
ATOM 691 C CA . GLN A 1 90 ? 12.847 -4.793 -13.133 1.00 91.25 90 GLN A CA 1
ATOM 692 C C . GLN A 1 90 ? 13.104 -3.956 -14.387 1.00 91.25 90 GLN A C 1
ATOM 694 O O . GLN A 1 90 ? 13.696 -4.467 -15.335 1.00 91.25 90 GLN A O 1
ATOM 699 N N . GLU A 1 91 ? 12.745 -2.671 -14.366 1.00 90.69 91 GLU A N 1
ATOM 700 C CA . GLU A 1 91 ? 12.972 -1.750 -15.484 1.00 90.69 91 GLU A CA 1
ATOM 701 C C . GLU A 1 91 ? 14.467 -1.645 -15.817 1.00 90.69 91 GLU A C 1
ATOM 703 O O . GLU A 1 91 ? 14.873 -1.756 -16.971 1.00 90.69 91 GLU A O 1
ATOM 708 N N . MET A 1 92 ? 15.331 -1.505 -14.806 1.00 88.50 92 MET A N 1
ATOM 709 C CA . MET A 1 92 ? 16.774 -1.372 -15.037 1.00 88.50 92 MET A CA 1
ATOM 710 C C . MET A 1 92 ? 17.428 -2.663 -15.558 1.00 88.50 92 MET A C 1
ATOM 712 O O . MET A 1 92 ? 18.442 -2.579 -16.255 1.00 88.50 92 MET A O 1
ATOM 716 N N . LEU A 1 93 ? 16.863 -3.840 -15.261 1.00 85.88 93 LEU A N 1
ATOM 717 C CA . LEU A 1 93 ? 17.342 -5.138 -15.755 1.00 85.88 93 LEU A CA 1
ATOM 718 C C . LEU A 1 93 ? 16.949 -5.425 -17.211 1.00 85.88 93 LEU A C 1
ATOM 720 O O . LEU A 1 93 ? 17.603 -6.244 -17.854 1.00 85.88 93 LEU A O 1
ATOM 724 N N . GLN A 1 94 ? 15.929 -4.755 -17.756 1.00 87.75 94 GLN A N 1
ATOM 725 C CA . GLN A 1 94 ? 15.528 -4.928 -19.159 1.00 87.75 94 GLN A CA 1
ATOM 726 C C . GLN A 1 94 ? 16.545 -4.346 -20.158 1.00 87.75 94 GLN A C 1
ATOM 728 O O . GLN A 1 94 ? 16.510 -4.679 -21.343 1.00 87.75 94 GLN A O 1
ATOM 733 N N . TYR A 1 95 ? 17.483 -3.508 -19.707 1.00 83.88 95 TYR A N 1
ATOM 734 C CA . TYR A 1 95 ? 18.491 -2.902 -20.575 1.00 83.88 95 TYR A CA 1
ATOM 735 C C . TYR A 1 95 ? 19.727 -3.796 -20.750 1.00 83.88 95 TYR A C 1
ATOM 737 O O . TYR A 1 95 ? 20.392 -4.168 -19.788 1.00 83.88 95 TYR A O 1
ATOM 745 N N . SER A 1 96 ? 20.126 -4.026 -22.005 1.00 72.69 96 SER A N 1
ATOM 746 C CA . SER A 1 96 ? 21.290 -4.859 -22.360 1.00 72.69 96 SER A CA 1
ATOM 747 C C . SER A 1 96 ? 22.656 -4.278 -21.949 1.00 72.69 96 SER A C 1
ATOM 749 O O . SER A 1 96 ? 23.647 -5.005 -21.965 1.00 72.69 96 SER A O 1
ATOM 751 N N . VAL A 1 97 ? 22.748 -2.984 -21.610 1.00 80.56 97 VAL A N 1
ATOM 752 C CA . VAL A 1 97 ? 24.009 -2.312 -21.241 1.00 80.56 97 VAL A CA 1
ATOM 753 C C . VAL A 1 97 ? 23.852 -1.626 -19.886 1.00 80.56 97 VAL A C 1
ATOM 755 O O . VAL A 1 97 ? 23.017 -0.731 -19.715 1.00 80.56 97 VAL A O 1
ATOM 758 N N . LEU A 1 98 ? 24.670 -2.033 -18.915 1.00 76.44 98 LEU A N 1
ATOM 759 C CA . LEU A 1 98 ? 24.543 -1.607 -17.523 1.00 76.44 98 LEU A CA 1
ATOM 760 C C . LEU A 1 98 ? 25.574 -0.526 -17.158 1.00 76.44 98 LEU A C 1
ATOM 762 O O . LEU A 1 98 ? 26.666 -0.819 -16.669 1.00 76.44 98 LEU A O 1
ATOM 766 N N . THR A 1 99 ? 25.213 0.738 -17.390 1.00 86.69 99 THR A N 1
ATOM 767 C CA . THR A 1 99 ? 25.990 1.919 -16.967 1.00 86.69 99 THR A CA 1
ATOM 768 C C . THR A 1 99 ? 26.117 1.984 -15.438 1.00 86.69 99 THR A C 1
ATOM 770 O O . THR A 1 99 ? 25.226 1.533 -14.717 1.00 86.69 99 THR A O 1
ATOM 773 N N . THR A 1 100 ? 27.182 2.602 -14.913 1.00 85.75 100 THR A N 1
ATOM 774 C CA . THR A 1 100 ? 27.409 2.784 -13.463 1.00 85.75 100 THR A CA 1
ATOM 775 C C . THR A 1 100 ? 26.205 3.397 -12.742 1.00 85.75 100 THR A C 1
ATOM 777 O O . THR A 1 100 ? 25.803 2.903 -11.692 1.00 85.75 100 THR A O 1
ATOM 780 N N . THR A 1 101 ? 25.549 4.395 -13.341 1.00 85.00 101 THR A N 1
ATOM 781 C CA . THR A 1 101 ? 24.329 5.013 -12.794 1.00 85.00 101 THR A CA 1
ATOM 782 C C . THR A 1 101 ? 23.176 4.016 -12.650 1.00 85.00 101 THR A C 1
ATOM 784 O O . THR A 1 101 ? 22.435 4.068 -11.678 1.00 85.00 101 THR A O 1
ATO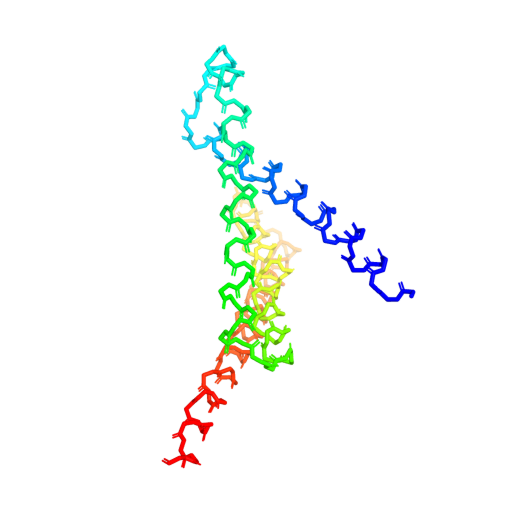M 787 N N . ARG A 1 102 ? 23.042 3.055 -13.573 1.00 86.19 102 ARG A N 1
ATOM 788 C CA . ARG A 1 102 ? 21.995 2.021 -13.521 1.00 86.19 102 ARG A CA 1
ATOM 789 C C . ARG A 1 102 ? 22.279 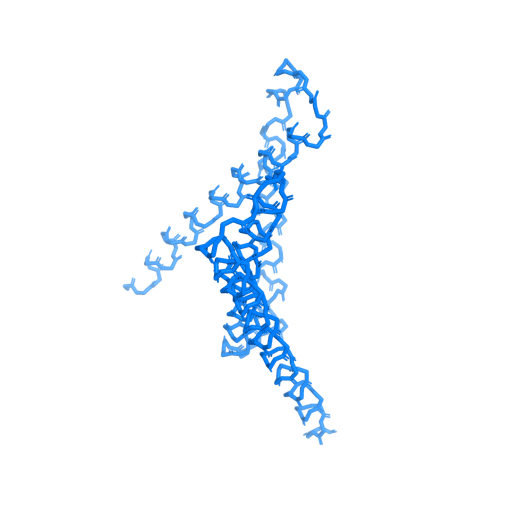0.985 -12.443 1.00 86.19 102 ARG A C 1
ATOM 791 O O . ARG A 1 102 ? 21.364 0.584 -11.738 1.00 86.19 102 ARG A O 1
ATOM 798 N N . LYS A 1 103 ? 23.549 0.608 -12.258 1.00 88.69 103 LYS A N 1
ATOM 799 C CA . LYS A 1 103 ? 23.959 -0.237 -11.125 1.00 88.69 103 LYS A CA 1
ATOM 800 C C . LYS A 1 103 ? 23.611 0.429 -9.792 1.00 88.69 103 LYS A C 1
ATOM 802 O O . LYS A 1 103 ? 23.064 -0.236 -8.921 1.00 88.69 103 LYS A O 1
ATOM 807 N N . LEU A 1 104 ? 23.854 1.737 -9.663 1.00 91.94 104 LEU A N 1
ATOM 808 C CA . LEU A 1 104 ? 23.455 2.508 -8.480 1.00 91.94 104 LEU A CA 1
ATOM 809 C C . LEU A 1 104 ? 21.932 2.523 -8.285 1.00 91.94 104 LEU A C 1
ATOM 811 O O . LEU A 1 104 ? 21.472 2.311 -7.170 1.00 91.94 104 LEU A O 1
ATOM 815 N N . LEU A 1 105 ? 21.150 2.704 -9.354 1.00 90.88 105 LEU A N 1
ATOM 816 C CA . LEU A 1 105 ? 19.683 2.656 -9.287 1.00 90.88 105 LEU A CA 1
ATOM 817 C C . LEU A 1 105 ? 19.148 1.270 -8.902 1.00 90.88 105 LEU A C 1
ATOM 819 O O . LEU A 1 105 ? 18.190 1.189 -8.143 1.00 90.88 105 LEU A O 1
ATOM 823 N N . ILE A 1 106 ? 19.777 0.184 -9.361 1.00 92.50 106 ILE A N 1
ATOM 824 C CA . ILE A 1 106 ? 19.420 -1.184 -8.952 1.00 92.50 106 ILE A CA 1
ATOM 825 C C . ILE A 1 106 ? 19.707 -1.393 -7.465 1.00 92.50 106 ILE A C 1
ATOM 827 O O . ILE A 1 106 ? 18.857 -1.912 -6.749 1.00 92.50 106 ILE A O 1
ATOM 831 N N . VAL A 1 107 ? 2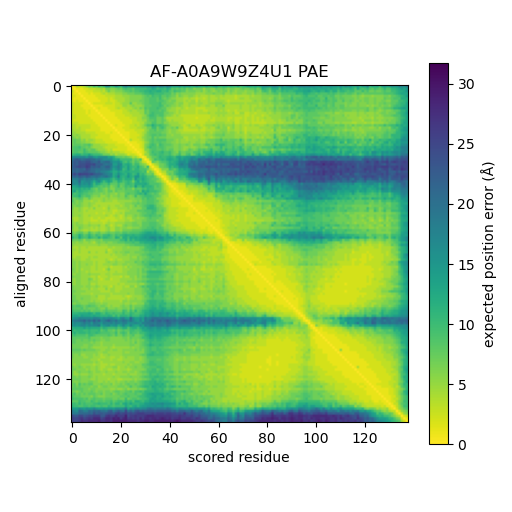0.880 -0.969 -6.986 1.00 94.50 107 VAL A N 1
ATOM 832 C CA . VAL A 1 107 ? 21.238 -1.053 -5.560 1.00 94.50 107 VAL A CA 1
ATOM 833 C C . VAL A 1 107 ? 20.263 -0.235 -4.714 1.00 94.50 107 VAL A C 1
ATOM 835 O O . VAL A 1 107 ? 19.796 -0.713 -3.684 1.00 94.50 107 VAL A O 1
ATOM 838 N N . LEU A 1 108 ? 19.898 0.964 -5.173 1.00 94.44 108 LEU A N 1
ATOM 839 C CA . LEU A 1 108 ? 18.898 1.808 -4.525 1.00 94.44 108 LEU A CA 1
ATOM 840 C C . LEU A 1 108 ? 17.511 1.143 -4.512 1.00 94.44 108 LEU A C 1
ATOM 842 O O . LEU A 1 108 ? 16.839 1.148 -3.487 1.00 94.44 108 LEU A O 1
ATOM 846 N N . GLY A 1 109 ? 17.087 0.535 -5.622 1.00 94.31 109 GLY A N 1
ATOM 847 C CA . GLY A 1 109 ? 15.829 -0.207 -5.709 1.00 94.31 109 GLY A CA 1
ATOM 848 C C . GLY A 1 109 ? 15.796 -1.404 -4.759 1.00 94.31 109 GLY A C 1
ATOM 849 O O . GLY A 1 109 ? 14.838 -1.560 -4.007 1.00 94.31 109 GLY A O 1
ATOM 850 N N . LEU A 1 110 ? 16.872 -2.195 -4.710 1.00 95.50 110 LEU A N 1
ATOM 851 C CA . LEU A 1 110 ? 17.028 -3.290 -3.747 1.00 95.50 110 LEU A CA 1
ATOM 852 C C . LEU A 1 110 ? 16.972 -2.787 -2.303 1.00 95.50 110 LEU A C 1
ATOM 854 O O . LEU A 1 110 ? 16.309 -3.397 -1.468 1.00 95.50 110 LEU A O 1
ATOM 858 N N . TRP A 1 111 ? 17.618 -1.657 -2.016 1.00 96.25 111 TRP A N 1
ATOM 859 C CA . TRP A 1 111 ? 17.548 -1.020 -0.706 1.00 96.25 111 TRP A CA 1
ATOM 860 C C . TRP A 1 111 ? 16.107 -0.657 -0.325 1.00 96.25 111 TRP A C 1
ATOM 862 O O . TRP A 1 111 ? 15.657 -1.008 0.764 1.00 96.25 111 TRP A O 1
ATOM 872 N N . TYR A 1 112 ? 15.350 -0.037 -1.235 1.00 95.44 112 TYR A N 1
ATOM 873 C CA . TYR A 1 112 ? 13.932 0.265 -1.018 1.00 95.44 112 TYR A CA 1
ATOM 874 C C . TYR A 1 112 ? 13.093 -0.986 -0.747 1.00 95.44 112 TYR A C 1
ATOM 876 O O . TYR A 1 112 ? 12.262 -0.977 0.160 1.00 95.44 112 TYR A O 1
ATOM 884 N N . VAL A 1 113 ? 13.336 -2.078 -1.477 1.00 96.19 113 VAL A N 1
ATOM 885 C CA . VAL A 1 113 ? 12.651 -3.358 -1.247 1.00 96.19 113 VAL A CA 1
ATOM 886 C C . VAL A 1 113 ? 12.939 -3.890 0.155 1.00 96.19 113 VAL A C 1
ATOM 888 O O . VAL A 1 113 ? 12.002 -4.235 0.872 1.00 96.19 113 VAL A O 1
ATOM 891 N N . VAL A 1 114 ? 14.208 -3.916 0.573 1.00 96.44 114 VAL A N 1
ATOM 892 C CA . VAL A 1 114 ? 14.606 -4.399 1.906 1.00 96.44 114 VAL A CA 1
ATOM 893 C C . VAL A 1 114 ? 13.961 -3.561 3.007 1.00 96.44 114 VAL A C 1
ATOM 895 O O . VAL A 1 114 ? 13.368 -4.121 3.926 1.00 96.44 114 VAL A O 1
ATOM 898 N N . VAL A 1 115 ? 14.016 -2.231 2.895 1.00 95.75 115 VAL A N 1
ATOM 899 C CA . VAL A 1 115 ? 13.402 -1.319 3.872 1.00 95.75 115 VAL A CA 1
ATOM 900 C C . VAL A 1 115 ? 11.884 -1.503 3.928 1.00 95.75 115 VAL A C 1
ATOM 902 O O . VAL A 1 115 ? 11.322 -1.589 5.017 1.00 95.75 115 VAL A O 1
ATOM 905 N N . GLY A 1 116 ? 11.215 -1.613 2.778 1.00 94.75 116 GLY A N 1
ATOM 906 C CA . GLY A 1 116 ? 9.766 -1.810 2.715 1.00 94.75 116 GLY A CA 1
ATOM 907 C C . GLY A 1 116 ? 9.312 -3.111 3.375 1.00 94.75 116 GLY A C 1
ATOM 908 O O . GLY A 1 116 ? 8.381 -3.099 4.178 1.00 94.75 116 GLY A O 1
ATOM 909 N N . VAL A 1 117 ? 9.998 -4.222 3.085 1.00 95.75 117 VAL A N 1
ATOM 910 C CA . VAL A 1 117 ? 9.707 -5.527 3.704 1.00 95.75 117 VAL A CA 1
ATOM 911 C C . VAL A 1 117 ? 10.001 -5.502 5.199 1.00 95.75 117 VAL A C 1
ATOM 913 O O . VAL A 1 117 ? 9.225 -6.057 5.971 1.00 95.75 117 VAL A O 1
ATOM 916 N N . PHE A 1 118 ? 11.083 -4.845 5.620 1.00 95.50 118 PHE A N 1
ATOM 917 C CA . PHE A 1 118 ? 11.439 -4.742 7.032 1.00 95.50 118 PHE A CA 1
ATOM 918 C C . PHE A 1 118 ? 10.386 -3.974 7.840 1.00 95.50 118 PHE A C 1
ATOM 920 O O . PHE A 1 118 ? 9.934 -4.475 8.863 1.00 95.50 118 PHE A O 1
ATOM 927 N N . ILE A 1 119 ? 9.942 -2.804 7.363 1.00 94.31 119 ILE A N 1
ATOM 928 C CA . ILE A 1 119 ? 8.907 -2.004 8.044 1.00 94.31 119 ILE A CA 1
ATOM 929 C C . ILE A 1 119 ? 7.583 -2.774 8.126 1.00 94.31 119 ILE A C 1
ATOM 931 O O . ILE A 1 119 ? 6.911 -2.748 9.159 1.00 94.31 119 ILE A O 1
ATOM 935 N N . PHE A 1 120 ? 7.213 -3.473 7.050 1.00 94.00 120 PHE A N 1
ATO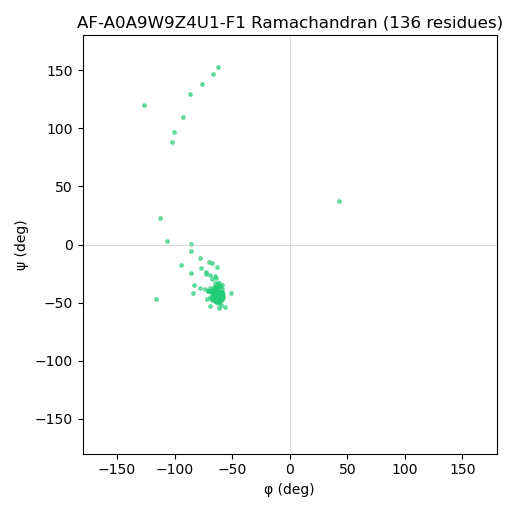M 936 C CA . PHE A 1 120 ? 6.032 -4.333 7.041 1.00 94.00 120 PHE A CA 1
ATOM 937 C C . PHE A 1 120 ? 6.151 -5.462 8.072 1.00 94.00 120 PHE A C 1
ATOM 939 O O . PHE A 1 120 ? 5.250 -5.643 8.886 1.00 94.00 120 PHE A O 1
ATOM 946 N N . ALA A 1 121 ? 7.277 -6.178 8.075 1.00 93.94 121 ALA A N 1
ATOM 947 C CA . ALA A 1 121 ? 7.519 -7.273 9.004 1.00 93.94 121 ALA A CA 1
ATOM 948 C C . ALA A 1 121 ? 7.491 -6.804 10.465 1.00 93.94 121 ALA A C 1
ATOM 950 O O . ALA A 1 121 ? 6.855 -7.450 11.290 1.00 93.94 121 ALA A O 1
ATOM 951 N N . ASP A 1 122 ? 8.128 -5.676 10.779 1.00 93.25 122 ASP A N 1
ATOM 952 C CA . ASP A 1 122 ? 8.120 -5.093 12.124 1.00 93.25 122 ASP A CA 1
ATOM 953 C C . ASP A 1 122 ? 6.691 -4.767 12.591 1.00 93.25 122 ASP A C 1
ATOM 955 O O . ASP A 1 122 ? 6.266 -5.200 13.662 1.00 93.25 122 ASP A O 1
ATOM 959 N N . SER A 1 123 ? 5.908 -4.103 11.735 1.00 90.44 123 SER A N 1
ATOM 960 C CA . SER A 1 123 ? 4.525 -3.712 12.041 1.00 90.44 123 SER A CA 1
ATOM 961 C C . SER A 1 123 ? 3.614 -4.922 12.296 1.00 90.44 123 SER A C 1
ATOM 963 O O . SER A 1 123 ? 2.845 -4.929 13.258 1.00 90.44 123 SER A O 1
ATOM 965 N N . GLU A 1 124 ? 3.715 -5.965 11.467 1.00 89.06 124 GLU A N 1
ATOM 966 C CA . GLU A 1 124 ? 2.919 -7.193 11.607 1.00 89.06 124 GLU A CA 1
ATOM 967 C C . GLU A 1 124 ? 3.357 -8.034 12.814 1.00 89.06 124 GLU A C 1
ATOM 969 O O . GLU A 1 124 ? 2.520 -8.564 13.545 1.00 89.06 124 GLU A O 1
ATOM 974 N N . VAL A 1 125 ? 4.663 -8.141 13.079 1.00 91.19 125 VAL A N 1
ATOM 975 C CA . VAL A 1 125 ? 5.177 -8.871 14.249 1.00 91.19 125 VAL A CA 1
ATOM 976 C C . VAL A 1 125 ? 4.725 -8.202 15.544 1.00 91.19 125 VAL A C 1
ATOM 978 O O . VAL A 1 125 ? 4.297 -8.897 16.468 1.00 91.19 125 VAL A O 1
ATOM 981 N N . LEU A 1 126 ? 4.760 -6.869 15.611 1.00 87.88 126 LEU A N 1
ATOM 982 C CA . LEU A 1 126 ? 4.232 -6.115 16.749 1.00 87.88 126 LEU A CA 1
ATOM 983 C C . LEU A 1 126 ? 2.732 -6.360 16.935 1.00 87.88 126 LEU A C 1
ATOM 985 O O . LEU A 1 126 ? 2.291 -6.624 18.055 1.00 87.88 126 LEU A O 1
ATOM 989 N N . ALA A 1 127 ? 1.964 -6.340 15.845 1.00 84.44 127 ALA A N 1
ATOM 990 C CA . ALA A 1 127 ? 0.535 -6.628 15.868 1.00 84.44 127 ALA A CA 1
ATOM 991 C C . ALA A 1 127 ? 0.246 -8.043 16.416 1.00 84.44 127 ALA A C 1
ATOM 993 O O . ALA A 1 127 ? -0.589 -8.215 17.307 1.00 84.44 127 ALA A O 1
ATOM 994 N N . ILE A 1 128 ? 0.973 -9.059 15.948 1.00 86.00 128 ILE A N 1
ATOM 995 C CA . ILE A 1 128 ? 0.828 -10.445 16.418 1.00 86.00 128 ILE A CA 1
ATOM 996 C C . ILE A 1 128 ? 1.234 -10.574 17.891 1.00 86.00 128 ILE A C 1
ATOM 998 O O . ILE A 1 128 ? 0.542 -11.227 18.673 1.00 86.00 128 ILE A O 1
ATOM 1002 N N . MET A 1 129 ? 2.336 -9.942 18.299 1.00 87.44 129 MET A N 1
ATOM 1003 C CA . MET A 1 129 ? 2.812 -9.990 19.683 1.00 87.44 129 MET A CA 1
ATOM 1004 C C . MET A 1 129 ? 1.792 -9.375 20.650 1.00 87.44 129 MET A C 1
ATOM 1006 O O . MET A 1 129 ? 1.570 -9.921 21.735 1.00 87.44 129 MET A O 1
ATOM 1010 N N . GLN A 1 130 ? 1.151 -8.273 20.256 1.00 81.94 130 GLN A N 1
ATOM 1011 C CA . GLN A 1 130 ? 0.090 -7.636 21.036 1.00 81.94 130 GLN A CA 1
ATOM 1012 C C . GLN A 1 130 ? -1.151 -8.525 21.157 1.00 81.94 130 GLN A C 1
ATOM 1014 O O . GLN A 1 130 ? -1.696 -8.641 22.253 1.00 81.94 130 GLN A O 1
ATOM 1019 N N . ASP A 1 131 ? -1.559 -9.206 20.084 1.00 81.50 131 ASP A N 1
ATOM 1020 C CA . ASP A 1 131 ? -2.690 -10.143 20.120 1.00 81.50 131 ASP A CA 1
ATOM 1021 C C . ASP A 1 131 ? -2.408 -11.358 21.024 1.00 81.50 131 ASP A C 1
ATOM 1023 O O . ASP A 1 131 ? -3.254 -11.748 21.830 1.00 81.50 131 ASP A O 1
ATOM 1027 N N . ILE A 1 132 ? -1.197 -11.923 20.967 1.00 84.19 132 ILE A N 1
ATOM 1028 C CA . ILE A 1 132 ? -0.797 -13.054 21.823 1.00 84.19 132 ILE A CA 1
ATOM 1029 C C . ILE A 1 132 ? -0.710 -12.629 23.294 1.00 84.19 132 ILE A C 1
ATOM 1031 O O . ILE A 1 132 ? -1.241 -13.312 24.168 1.00 84.19 132 ILE A O 1
ATOM 1035 N N . THR A 1 133 ? -0.059 -11.500 23.580 1.00 80.00 133 THR A N 1
ATOM 1036 C CA . THR A 1 133 ? 0.131 -11.020 24.961 1.00 80.00 133 THR A CA 1
ATOM 1037 C C . THR A 1 133 ? -1.191 -10.554 25.571 1.00 80.00 133 THR A C 1
ATOM 1039 O O . THR A 1 133 ? -1.461 -10.824 26.739 1.00 80.00 133 THR A O 1
ATOM 1042 N N . GLY A 1 134 ? -2.058 -9.920 24.776 1.00 67.44 134 GLY A N 1
ATOM 1043 C CA . GLY A 1 134 ? -3.395 -9.498 25.199 1.00 67.44 134 GLY A CA 1
ATOM 1044 C C . GLY A 1 134 ? -4.329 -10.666 25.531 1.00 67.44 134 GLY A C 1
ATOM 1045 O O . GLY A 1 134 ? -5.196 -10.529 26.392 1.00 67.44 134 GLY A O 1
ATOM 1046 N N . LYS A 1 135 ? -4.120 -11.841 24.922 1.00 56.47 135 LYS A N 1
ATOM 1047 C CA . LYS A 1 135 ? -4.832 -13.088 25.259 1.00 56.47 135 LYS A CA 1
ATOM 1048 C C . LYS A 1 135 ? -4.316 -13.776 26.529 1.00 56.47 135 LYS A C 1
ATOM 1050 O O . LYS A 1 135 ? -4.987 -14.674 27.020 1.00 56.47 135 LYS A O 1
ATOM 1055 N N . GLY A 1 136 ? -3.168 -13.363 27.073 1.00 46.81 136 GLY A N 1
ATOM 1056 C CA . GLY A 1 136 ? -2.578 -13.928 28.295 1.00 46.81 136 GLY A CA 1
ATOM 1057 C C . GLY A 1 136 ? -3.090 -13.332 29.614 1.00 46.81 136 GLY A C 1
ATOM 1058 O O . GLY A 1 136 ? -2.611 -13.732 30.671 1.00 46.81 136 GLY A O 1
ATOM 1059 N N . LEU A 1 137 ? -4.020 -12.369 29.569 1.00 46.22 137 LEU A N 1
ATOM 1060 C CA . LEU A 1 137 ? -4.563 -11.659 30.741 1.00 46.22 137 LEU A CA 1
ATOM 1061 C C . LEU A 1 137 ? -6.050 -11.962 31.028 1.00 46.22 137 LEU A C 1
ATOM 1063 O O . LEU A 1 137 ? -6.710 -11.172 31.705 1.00 46.22 137 LEU A O 1
ATOM 1067 N N . TYR A 1 138 ? -6.563 -13.101 30.553 1.00 41.84 138 TYR A N 1
ATOM 1068 C CA . TYR A 1 138 ? -7.844 -13.674 30.991 1.00 41.84 138 TYR A CA 1
ATOM 1069 C C . TYR A 1 138 ? -7.649 -15.091 31.522 1.00 41.84 138 TYR A C 1
ATOM 1071 O O . TYR A 1 138 ? -7.005 -15.895 30.810 1.00 41.84 138 TYR A O 1
#

Mean predicted aligned error: 8.2 Å

Foldseek 3Di:
DVVVVCVVVVVVVLVVVLVVVLVVVCVVVVDDPPVCVVCVVVSNVVSVVVVVVVVVVCVVVDVDVVLVCLQVVLVVLCVVQQVVLVVQLVVLVVDPDRDPVSVVSNVVSVVSNVRSNVSNVVSVVVSVVCVVVVVVPD